Protein AF-A0A833H655-F1 (afdb_monomer)

Solvent-accessible surface area (backbone atoms only — not comparable to full-atom values): 6713 Å² total; per-residue (Å²): 129,70,44,77,44,77,38,51,49,51,37,32,84,65,32,70,62,55,51,49,33,39,74,73,66,78,32,95,69,49,70,30,41,41,70,62,22,53,52,53,32,51,55,54,51,52,52,35,58,76,68,68,51,52,66,48,78,44,61,29,42,72,80,46,42,59,95,86,40,22,58,36,47,46,97,87,69,47,57,55,41,69,70,25,76,45,73,15,79,92,47,47,62,62,52,50,51,54,50,52,52,49,49,53,51,52,52,53,56,55,64,73,50,67,86,78,128

Radius of gyration: 17.34 Å; Cα contacts (8 Å, |Δi|>4): 147; chains: 1; bounding box: 38×23×56 Å

Nearest PDB structures (foldseek):
  3mil-assembly1_B  TM=6.238E-01  e=2.454E-02  Saccharomyces cerevisiae
  7pu4-assembly2_C  TM=6.578E-01  e=8.442E+00  Thermotoga maritima MSB8

Structure (mmCIF, N/CA/C/O backbone):
data_AF-A0A833H655-F1
#
_entry.id   AF-A0A833H655-F1
#
loop_
_atom_site.group_PDB
_atom_site.id
_atom_site.type_symbol
_atom_site.label_atom_id
_atom_site.label_alt_id
_atom_site.label_comp_id
_atom_site.label_asym_id
_atom_site.label_entity_id
_atom_site.label_seq_id
_atom_site.pdbx_PDB_ins_code
_atom_site.Cartn_x
_atom_site.Cartn_y
_atom_site.Cartn_z
_atom_site.occupancy
_atom_site.B_iso_or_equiv
_atom_site.auth_seq_id
_atom_site.auth_comp_id
_atom_site.auth_asym_id
_atom_site.auth_atom_id
_atom_site.pdbx_PDB_model_num
ATOM 1 N N . MET A 1 1 ? -12.856 -2.229 22.950 1.00 71.62 1 MET A N 1
ATOM 2 C CA . MET A 1 1 ? -11.581 -1.626 22.508 1.00 71.62 1 MET A CA 1
ATOM 3 C C . MET A 1 1 ? -11.578 -1.657 20.992 1.00 71.62 1 MET A C 1
ATOM 5 O O . MET A 1 1 ? -11.907 -2.705 20.454 1.00 71.62 1 MET A O 1
ATOM 9 N N . ALA A 1 2 ? -11.335 -0.527 20.326 1.00 83.56 2 ALA A N 1
ATOM 10 C CA . ALA A 1 2 ? -11.202 -0.508 18.871 1.00 83.56 2 ALA A CA 1
ATOM 11 C C . ALA A 1 2 ? -9.735 -0.739 18.493 1.00 83.56 2 ALA A C 1
ATOM 13 O O . ALA A 1 2 ? -8.844 -0.320 19.234 1.00 83.56 2 ALA A O 1
ATOM 14 N N . VAL A 1 3 ? -9.490 -1.426 17.381 1.00 90.50 3 VAL A N 1
ATOM 15 C CA . VAL A 1 3 ? -8.138 -1.701 16.875 1.00 90.50 3 VAL A CA 1
ATOM 16 C C . VAL A 1 3 ? -7.851 -0.851 15.644 1.00 90.50 3 VAL A C 1
ATOM 18 O O . VAL A 1 3 ? -8.750 -0.564 14.858 1.00 90.50 3 VAL A O 1
ATOM 21 N N . VAL A 1 4 ? -6.595 -0.455 15.454 1.00 94.81 4 VAL A N 1
ATOM 22 C CA . VAL A 1 4 ? -6.149 0.093 14.169 1.00 94.81 4 VAL A CA 1
ATOM 23 C C . VAL A 1 4 ? -5.668 -1.070 13.319 1.00 94.81 4 VAL A C 1
ATOM 25 O O . VAL A 1 4 ? -4.788 -1.820 13.743 1.00 94.81 4 VAL A O 1
ATOM 28 N N . VAL A 1 5 ? -6.248 -1.229 12.133 1.00 95.31 5 VAL A N 1
ATOM 29 C CA . VAL A 1 5 ? -5.837 -2.253 11.170 1.00 95.31 5 VAL A CA 1
ATOM 30 C C . VAL A 1 5 ? -5.195 -1.587 9.963 1.00 95.31 5 VAL A C 1
ATOM 32 O O . VAL A 1 5 ? -5.778 -0.705 9.340 1.00 95.31 5 VAL A O 1
ATOM 35 N N . VAL A 1 6 ? -3.983 -2.020 9.625 1.00 95.19 6 VAL A N 1
ATOM 36 C CA . VAL A 1 6 ? -3.318 -1.639 8.376 1.00 95.19 6 VAL A CA 1
ATOM 37 C C . VAL A 1 6 ? -3.583 -2.749 7.371 1.00 95.19 6 VAL A C 1
ATOM 39 O O . VAL A 1 6 ? -3.141 -3.881 7.573 1.00 95.19 6 VAL A O 1
ATOM 42 N N . THR A 1 7 ? -4.350 -2.457 6.322 1.00 95.75 7 THR A N 1
ATOM 43 C CA . THR A 1 7 ? -4.691 -3.472 5.316 1.00 95.75 7 THR A CA 1
ATOM 44 C C . THR A 1 7 ? -3.582 -3.608 4.270 1.00 95.75 7 THR A C 1
ATOM 46 O O . THR A 1 7 ? -2.767 -2.694 4.122 1.00 95.75 7 THR A O 1
ATOM 49 N N . PRO A 1 8 ? -3.493 -4.750 3.561 1.00 95.25 8 PRO A N 1
ATOM 50 C CA . PRO A 1 8 ? -2.410 -4.997 2.613 1.00 95.25 8 PRO A CA 1
ATOM 51 C C . PRO A 1 8 ? -2.315 -3.939 1.509 1.00 95.25 8 PRO A C 1
ATOM 53 O O . PRO A 1 8 ? -3.324 -3.440 1.007 1.00 95.25 8 PRO A O 1
ATOM 56 N N . HIS A 1 9 ? -1.085 -3.638 1.101 1.00 95.19 9 HIS A N 1
ATOM 57 C CA . HIS A 1 9 ? -0.783 -2.863 -0.099 1.00 95.19 9 HIS A CA 1
ATOM 58 C C . HIS A 1 9 ? -0.477 -3.811 -1.277 1.00 95.19 9 HIS A C 1
ATOM 60 O O . HIS A 1 9 ? -0.237 -5.003 -1.053 1.00 95.19 9 HIS A O 1
ATOM 66 N N . PRO A 1 10 ? -0.496 -3.337 -2.537 1.00 96.81 10 PRO A N 1
ATOM 67 C CA . PRO A 1 10 ? -0.234 -4.199 -3.683 1.00 96.81 10 PRO A CA 1
ATOM 68 C C . PRO A 1 10 ? 1.256 -4.552 -3.762 1.00 96.81 10 PRO A C 1
ATOM 70 O O . PRO A 1 10 ? 2.117 -3.789 -3.318 1.00 96.81 10 PRO A O 1
ATOM 73 N N . ILE A 1 11 ? 1.556 -5.710 -4.347 1.00 97.19 11 ILE A N 1
ATOM 74 C CA . ILE A 1 11 ? 2.926 -6.194 -4.557 1.00 97.19 11 ILE A CA 1
ATOM 75 C C . ILE A 1 11 ? 3.267 -6.233 -6.043 1.00 97.19 11 ILE A C 1
ATOM 77 O O . ILE A 1 11 ? 2.387 -6.252 -6.904 1.00 97.19 11 ILE A O 1
ATOM 81 N N . VAL A 1 12 ? 4.555 -6.305 -6.358 1.00 97.88 12 VAL A N 1
ATOM 82 C CA . VAL A 1 12 ? 5.049 -6.497 -7.720 1.00 97.88 12 VAL A CA 1
ATOM 83 C C . VAL A 1 12 ? 5.801 -7.816 -7.811 1.00 97.88 12 VAL A C 1
ATOM 85 O O . VAL A 1 12 ? 6.926 -7.952 -7.334 1.00 97.88 12 VAL A O 1
ATOM 88 N N . SER A 1 13 ? 5.206 -8.782 -8.507 1.00 96.00 13 SER A N 1
ATOM 89 C CA . SER A 1 13 ? 5.914 -10.002 -8.900 1.00 96.00 13 SER A CA 1
ATOM 90 C C . SER A 1 13 ? 6.983 -9.698 -9.953 1.00 96.00 13 SER A C 1
ATOM 92 O O . SER A 1 13 ? 6.747 -8.920 -10.880 1.00 96.00 13 SER A O 1
ATOM 94 N N . GLY A 1 14 ? 8.158 -10.322 -9.821 1.00 95.94 14 GLY A N 1
ATOM 95 C CA . GLY A 1 14 ? 9.272 -10.123 -10.756 1.00 95.94 14 GLY A CA 1
ATOM 96 C C . GLY A 1 14 ? 9.857 -8.708 -10.726 1.00 95.94 14 GLY A C 1
ATOM 97 O O . GLY A 1 14 ? 10.389 -8.251 -11.735 1.00 95.94 14 GLY A O 1
ATOM 98 N N . PHE A 1 15 ? 9.753 -8.010 -9.589 1.00 96.94 15 PHE A N 1
ATOM 99 C CA . PHE A 1 15 ? 10.113 -6.596 -9.458 1.00 96.94 15 PHE A CA 1
ATOM 100 C C . PHE A 1 15 ? 11.498 -6.250 -10.010 1.00 96.94 15 PHE A C 1
ATOM 102 O O . PHE A 1 15 ? 11.620 -5.259 -10.715 1.00 96.94 15 PHE A O 1
ATOM 109 N N . GLN A 1 16 ? 12.525 -7.071 -9.766 1.00 96.19 16 GLN A N 1
ATOM 110 C CA . GLN A 1 16 ? 13.876 -6.778 -10.262 1.00 96.19 16 GLN A CA 1
ATOM 111 C C . GLN A 1 16 ? 13.949 -6.730 -11.794 1.00 96.19 16 GLN A C 1
ATOM 113 O O . GLN A 1 16 ? 14.572 -5.828 -12.342 1.00 96.19 16 GLN A O 1
ATOM 118 N N . ALA A 1 17 ? 13.275 -7.647 -12.494 1.00 96.44 17 ALA A N 1
ATOM 119 C CA . ALA A 1 17 ? 13.245 -7.640 -13.956 1.00 96.44 17 ALA A CA 1
ATOM 120 C C . ALA A 1 17 ? 12.521 -6.395 -14.491 1.00 96.44 17 ALA A C 1
ATOM 122 O O . ALA A 1 17 ? 13.039 -5.711 -15.368 1.00 96.44 17 ALA A O 1
ATOM 123 N N . LYS A 1 18 ? 11.371 -6.052 -13.897 1.00 96.38 18 LYS A N 1
ATOM 124 C CA . LYS A 1 18 ? 10.606 -4.853 -14.268 1.00 96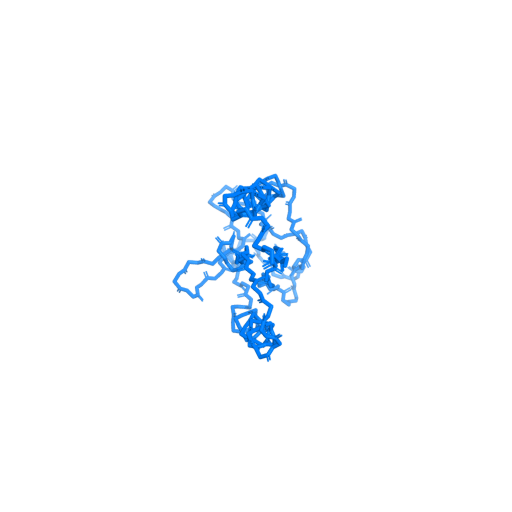.38 18 LYS A CA 1
ATOM 125 C C . LYS A 1 18 ? 11.363 -3.559 -13.964 1.00 96.38 18 LYS A C 1
ATOM 127 O O . LYS A 1 18 ? 11.376 -2.638 -14.765 1.00 96.38 18 LYS A O 1
ATOM 132 N N . LYS A 1 19 ? 12.059 -3.503 -12.827 1.00 95.56 19 LYS A N 1
ATOM 133 C CA . LYS A 1 19 ? 12.915 -2.374 -12.454 1.00 95.56 19 LYS A CA 1
ATOM 134 C C . LYS A 1 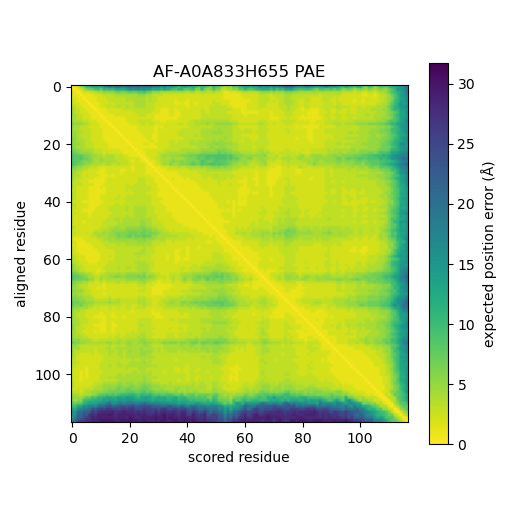19 ? 14.026 -2.153 -13.480 1.00 95.56 19 LYS A C 1
ATOM 136 O O . LYS A 1 19 ? 14.308 -1.009 -13.817 1.00 95.56 19 LYS A O 1
ATOM 141 N N . MET A 1 20 ? 14.638 -3.227 -13.984 1.00 95.94 20 MET A N 1
ATOM 142 C CA . MET A 1 20 ? 15.636 -3.119 -15.050 1.00 95.94 20 MET A CA 1
ATOM 143 C C . MET A 1 20 ? 15.024 -2.640 -16.368 1.00 95.94 20 MET A C 1
ATOM 145 O O . MET A 1 20 ? 15.638 -1.802 -17.017 1.00 95.94 20 MET A O 1
ATOM 149 N N . ALA A 1 21 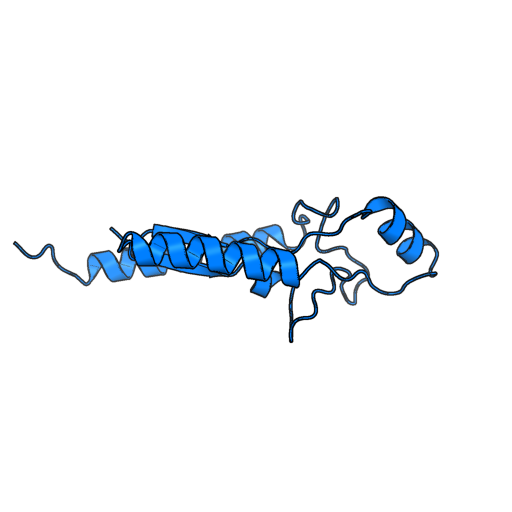? 13.823 -3.103 -16.728 1.00 95.19 21 ALA A N 1
ATOM 150 C CA . ALA A 1 21 ? 13.104 -2.603 -17.903 1.00 95.19 21 ALA A CA 1
ATOM 151 C C . ALA A 1 21 ? 12.865 -1.085 -17.809 1.00 95.19 21 ALA A C 1
ATOM 153 O O . ALA A 1 21 ? 13.143 -0.362 -18.760 1.00 95.19 21 ALA A O 1
ATOM 154 N N . VAL A 1 22 ? 12.479 -0.580 -16.631 1.00 94.75 22 VAL A N 1
ATOM 155 C CA . VAL A 1 22 ? 12.370 0.871 -16.398 1.00 94.75 22 VAL A CA 1
ATOM 156 C C . VAL A 1 22 ? 13.718 1.577 -16.499 1.00 94.75 22 VAL A C 1
ATOM 158 O O . VAL A 1 22 ? 13.838 2.605 -17.158 1.00 94.75 22 VAL A O 1
ATOM 161 N N . PHE A 1 23 ? 14.761 1.016 -15.888 1.00 92.50 23 PHE A N 1
ATOM 162 C CA . PHE A 1 23 ? 16.099 1.605 -15.924 1.00 92.50 23 PHE A CA 1
ATOM 163 C C . PHE A 1 23 ? 16.677 1.710 -17.346 1.00 92.50 23 PHE A C 1
ATOM 165 O O . PHE A 1 23 ? 17.385 2.668 -17.648 1.00 92.50 23 PHE A O 1
ATOM 172 N N . PHE A 1 24 ? 16.381 0.741 -18.217 1.00 94.75 24 PHE A N 1
ATOM 173 C CA . PHE A 1 24 ? 16.813 0.749 -19.617 1.00 94.75 24 PHE A CA 1
ATOM 174 C C . PHE A 1 24 ? 15.860 1.500 -20.560 1.00 94.75 24 PHE A C 1
ATOM 176 O O . PHE A 1 24 ? 16.199 1.675 -21.729 1.00 94.75 24 PHE A O 1
ATOM 183 N N . GLY A 1 25 ? 14.724 1.995 -20.059 1.00 92.25 25 GLY A N 1
ATOM 184 C CA . GLY A 1 25 ? 13.736 2.734 -20.848 1.00 92.25 25 GLY A CA 1
ATOM 185 C C . GLY A 1 25 ? 12.819 1.854 -21.704 1.00 92.25 25 GLY A C 1
ATOM 186 O O . GLY A 1 25 ? 12.206 2.356 -22.642 1.00 92.25 25 GLY A O 1
ATOM 187 N N . ASP A 1 26 ? 12.724 0.557 -21.400 1.00 93.50 26 ASP A N 1
ATOM 188 C CA . ASP A 1 26 ? 11.794 -0.373 -22.053 1.00 93.50 26 ASP A CA 1
ATOM 189 C C . ASP A 1 26 ? 10.356 -0.221 -21.514 1.00 93.50 26 ASP A C 1
ATOM 191 O O . ASP A 1 26 ? 9.385 -0.522 -22.210 1.00 93.50 26 ASP A O 1
ATOM 195 N N . GLU A 1 27 ? 10.210 0.248 -20.269 1.00 92.50 27 GLU A N 1
ATOM 196 C CA . GLU A 1 27 ? 8.932 0.537 -19.609 1.00 92.50 27 GLU A CA 1
ATOM 197 C C . GLU A 1 27 ? 9.012 1.875 -18.858 1.00 92.50 27 GLU A C 1
ATOM 199 O O . GLU A 1 27 ? 9.985 2.139 -18.166 1.00 92.50 27 GLU A O 1
ATOM 204 N N . ASP A 1 28 ? 7.965 2.700 -18.896 1.00 92.00 28 ASP A N 1
ATOM 205 C CA . ASP A 1 28 ? 7.930 3.942 -18.096 1.00 92.00 28 ASP A CA 1
ATOM 206 C C . ASP A 1 28 ? 7.328 3.730 -16.697 1.00 92.00 28 ASP A C 1
ATOM 208 O O . ASP A 1 28 ? 7.373 4.607 -15.834 1.00 92.00 28 ASP A O 1
ATOM 212 N N . GLN A 1 29 ? 6.686 2.581 -16.468 1.00 94.69 29 GLN A N 1
ATOM 213 C CA . GLN A 1 29 ? 5.880 2.353 -15.277 1.00 94.69 29 GLN A CA 1
ATOM 214 C C . GLN A 1 29 ? 5.780 0.873 -14.925 1.00 94.69 29 GLN A C 1
ATOM 216 O O . GLN A 1 29 ? 5.686 0.015 -15.795 1.00 94.69 29 GLN A O 1
ATOM 221 N N . ILE A 1 30 ? 5.674 0.592 -13.627 1.00 96.19 30 ILE A N 1
ATOM 222 C CA . ILE A 1 30 ? 5.381 -0.735 -13.097 1.00 96.19 30 ILE A CA 1
ATOM 223 C C . ILE A 1 30 ? 4.036 -0.679 -12.382 1.00 96.19 30 ILE A C 1
ATOM 225 O O . ILE A 1 30 ? 3.842 0.119 -11.467 1.00 96.19 30 ILE A O 1
ATOM 229 N N . PHE A 1 31 ? 3.121 -1.569 -12.758 1.00 96.19 31 PHE A N 1
ATOM 230 C CA . PHE A 1 31 ? 1.836 -1.713 -12.077 1.00 96.19 31 PHE A CA 1
ATOM 231 C C . PHE A 1 31 ? 1.879 -2.871 -11.077 1.00 96.19 31 PHE A C 1
ATOM 233 O O . PHE A 1 31 ? 2.228 -4.004 -11.431 1.00 96.19 31 PHE A O 1
ATOM 240 N N . ALA A 1 32 ? 1.539 -2.567 -9.827 1.00 97.06 32 ALA A N 1
ATOM 241 C CA . ALA A 1 32 ? 1.404 -3.538 -8.751 1.00 97.06 32 ALA A CA 1
ATOM 242 C C . ALA A 1 32 ? 0.040 -4.249 -8.785 1.00 97.06 32 ALA A C 1
ATOM 244 O O . ALA A 1 32 ? -0.926 -3.768 -9.379 1.00 97.06 32 ALA A O 1
ATOM 245 N N . ASP A 1 33 ? -0.022 -5.420 -8.156 1.00 97.44 33 ASP A N 1
ATOM 246 C CA . ASP A 1 33 ? -1.172 -6.326 -8.163 1.00 97.44 33 ASP A CA 1
ATOM 247 C C . ASP A 1 33 ? -2.313 -5.807 -7.270 1.00 97.44 33 ASP A C 1
ATOM 249 O O . ASP A 1 33 ? -2.425 -6.154 -6.089 1.00 97.44 33 ASP A O 1
ATOM 253 N N . TYR A 1 34 ? -3.152 -4.946 -7.853 1.00 96.88 34 TYR A N 1
ATOM 254 C CA . TYR A 1 34 ? -4.375 -4.452 -7.223 1.00 96.88 34 TYR A CA 1
ATOM 255 C C . TYR A 1 34 ? -5.347 -5.583 -6.842 1.00 96.88 34 TYR A C 1
ATOM 257 O O . TYR A 1 34 ? -5.743 -5.626 -5.672 1.00 96.88 34 TYR A O 1
ATOM 265 N N . PRO A 1 35 ? -5.724 -6.514 -7.753 1.00 96.62 35 PRO A N 1
ATOM 266 C CA . PRO A 1 35 ? -6.722 -7.538 -7.442 1.00 96.62 35 PRO A CA 1
ATOM 267 C C . PRO A 1 35 ? -6.377 -8.380 -6.215 1.00 96.62 35 PRO A C 1
ATOM 269 O O . PRO A 1 35 ? -7.246 -8.623 -5.375 1.00 96.62 35 PRO A O 1
ATOM 272 N N . SER A 1 36 ? -5.115 -8.799 -6.072 1.00 96.31 36 SER A N 1
ATOM 273 C CA . SER A 1 36 ? -4.701 -9.594 -4.914 1.0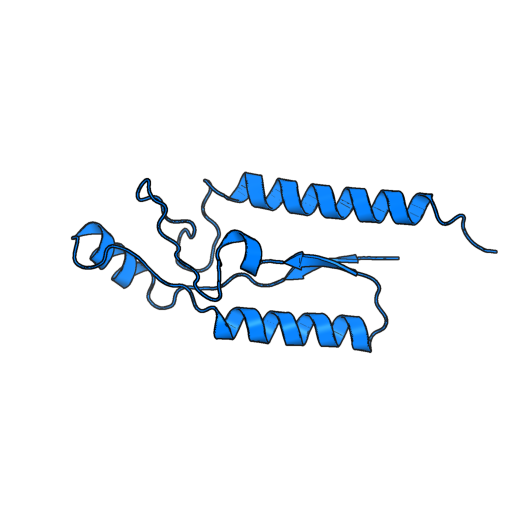0 96.31 36 SER A CA 1
ATOM 274 C C . SER A 1 36 ? -4.802 -8.799 -3.613 1.00 96.31 36 SER A C 1
ATOM 276 O O . SER A 1 36 ? -5.382 -9.290 -2.643 1.00 96.31 36 SER A O 1
ATOM 278 N N . ALA A 1 37 ? -4.295 -7.563 -3.577 1.00 96.62 37 ALA A N 1
ATOM 279 C CA . ALA A 1 37 ? -4.362 -6.735 -2.373 1.00 96.62 37 ALA A CA 1
ATOM 280 C C . ALA A 1 37 ? -5.805 -6.375 -1.985 1.00 96.62 37 ALA A C 1
ATOM 282 O O . ALA A 1 37 ? -6.154 -6.456 -0.806 1.00 96.62 37 ALA A O 1
ATOM 283 N N . ALA A 1 38 ? -6.665 -6.065 -2.961 1.00 97.00 38 ALA A N 1
ATOM 284 C CA . ALA A 1 38 ? -8.090 -5.834 -2.733 1.00 97.00 38 ALA A CA 1
ATOM 285 C C . ALA A 1 38 ? -8.777 -7.070 -2.135 1.00 97.00 38 ALA A C 1
ATOM 287 O O . ALA A 1 38 ? -9.438 -6.965 -1.102 1.00 97.00 38 ALA A O 1
ATOM 288 N N . LYS A 1 39 ? -8.530 -8.256 -2.703 1.00 97.62 39 LYS A N 1
ATOM 289 C CA . LYS A 1 39 ? -9.078 -9.519 -2.197 1.00 97.62 39 LYS A CA 1
ATOM 290 C C . LYS A 1 39 ? -8.645 -9.812 -0.758 1.00 97.62 39 LYS A C 1
ATOM 292 O O . LYS A 1 39 ? -9.466 -10.198 0.070 1.00 97.62 39 LYS A O 1
ATOM 297 N N . PHE A 1 40 ? -7.362 -9.649 -0.432 1.00 97.06 40 PHE A N 1
ATOM 298 C CA . PHE A 1 40 ? -6.884 -9.905 0.931 1.00 97.06 40 PHE A CA 1
ATOM 299 C C . PHE A 1 40 ? -7.390 -8.869 1.935 1.00 97.06 40 PHE A C 1
ATOM 301 O O . PHE A 1 40 ? -7.705 -9.232 3.069 1.00 97.06 40 PHE A O 1
ATOM 308 N N . ARG A 1 41 ? -7.530 -7.603 1.521 1.00 97.00 41 ARG A N 1
ATOM 309 C CA . ARG A 1 41 ? -8.210 -6.579 2.320 1.00 97.00 41 ARG A CA 1
ATOM 310 C C . ARG A 1 41 ? -9.642 -7.003 2.643 1.00 97.00 41 ARG A C 1
ATOM 312 O O . ARG A 1 41 ? -10.020 -6.954 3.808 1.00 97.00 41 ARG A O 1
ATOM 319 N N . GLU A 1 42 ? -10.421 -7.408 1.641 1.00 97.69 42 GLU A N 1
ATOM 320 C CA . GLU A 1 42 ? -11.813 -7.839 1.833 1.00 97.69 42 GLU A CA 1
ATOM 321 C C . GLU A 1 42 ? -11.918 -8.996 2.828 1.00 97.69 42 GLU A C 1
ATOM 323 O O . GLU A 1 42 ? -12.740 -8.945 3.738 1.00 97.69 42 GLU A O 1
ATOM 328 N N . LEU A 1 43 ? -11.044 -10.003 2.714 1.00 97.69 43 LEU A N 1
ATOM 329 C CA . LEU A 1 43 ? -11.011 -11.134 3.646 1.00 97.69 43 LEU A CA 1
ATOM 330 C C . LEU A 1 43 ? -10.694 -10.702 5.086 1.00 97.69 43 LEU A C 1
ATOM 332 O O . LEU A 1 43 ? -11.329 -11.184 6.023 1.00 97.69 43 LEU A O 1
ATOM 336 N N . LEU A 1 44 ? -9.729 -9.796 5.271 1.00 96.19 44 LEU A N 1
ATOM 337 C CA . LEU A 1 44 ? -9.355 -9.284 6.592 1.00 96.19 44 LEU A CA 1
ATOM 338 C C . LEU A 1 44 ? -10.484 -8.456 7.219 1.00 96.19 44 LEU A C 1
ATOM 340 O O . LEU A 1 44 ? -10.820 -8.658 8.385 1.00 96.19 44 LEU A O 1
ATOM 344 N N . VAL A 1 45 ? -11.089 -7.558 6.441 1.00 96.19 45 VAL A N 1
ATOM 345 C CA . VAL A 1 45 ? -12.224 -6.735 6.878 1.00 96.19 45 VAL A CA 1
ATOM 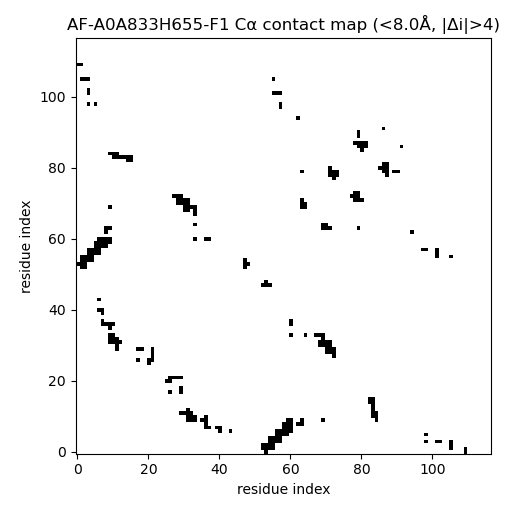346 C C . VAL A 1 45 ? -13.416 -7.614 7.254 1.00 96.19 45 VAL A C 1
ATOM 348 O O . VAL A 1 45 ? -13.940 -7.483 8.358 1.00 96.19 45 VAL A O 1
ATOM 351 N N . ALA A 1 46 ? -13.784 -8.573 6.402 1.00 96.94 46 ALA A N 1
ATOM 352 C CA . ALA A 1 46 ? -14.881 -9.495 6.677 1.00 96.94 46 ALA A CA 1
ATOM 353 C C . ALA A 1 46 ? -14.646 -10.315 7.958 1.00 96.94 46 ALA A C 1
ATOM 355 O O . ALA A 1 46 ? -15.584 -10.563 8.715 1.00 96.94 46 ALA A O 1
ATOM 356 N N . ALA A 1 47 ? -13.400 -10.713 8.236 1.00 96.25 47 ALA A N 1
ATOM 357 C CA . ALA A 1 47 ? -13.059 -11.424 9.466 1.00 96.25 47 ALA A CA 1
ATOM 358 C C . ALA A 1 47 ? -13.227 -10.542 10.717 1.00 96.25 47 ALA A C 1
ATOM 360 O O . ALA A 1 47 ? -13.755 -11.008 11.728 1.00 96.25 47 ALA A O 1
ATOM 361 N N . LEU A 1 48 ? -12.817 -9.270 10.652 1.00 94.94 48 LEU A N 1
ATOM 362 C CA . LEU A 1 48 ? -12.989 -8.309 11.749 1.00 94.94 48 LEU A CA 1
ATOM 363 C C . LEU A 1 48 ? -14.469 -8.003 12.009 1.00 94.94 48 LEU A C 1
ATOM 365 O O . LEU A 1 48 ? -14.905 -7.999 13.162 1.00 94.94 48 LEU A O 1
ATOM 369 N N . GLU A 1 49 ? -15.244 -7.804 10.943 1.00 94.94 49 GLU A N 1
ATOM 370 C CA . GLU A 1 49 ? -16.687 -7.567 11.015 1.00 94.94 49 GLU A CA 1
ATOM 371 C C . GLU A 1 49 ? -17.431 -8.786 11.563 1.00 94.94 49 GLU A C 1
ATOM 373 O O . GLU A 1 49 ? -18.23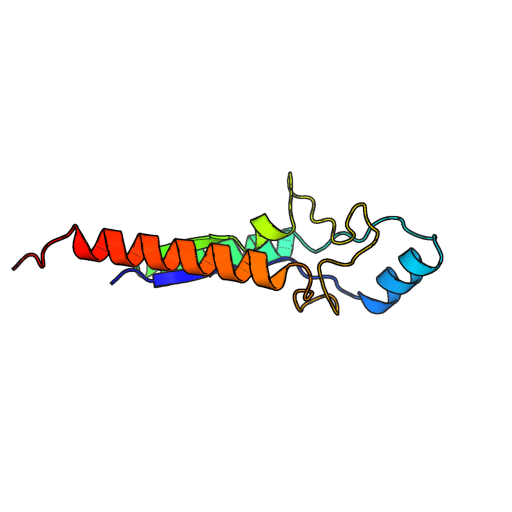9 -8.651 12.480 1.00 94.94 49 GLU A O 1
ATOM 378 N N . GLY A 1 50 ? -17.105 -9.988 11.076 1.00 96.81 50 GLY A N 1
ATOM 379 C CA . GLY A 1 50 ? -17.680 -11.242 11.564 1.00 96.81 50 GLY A CA 1
ATOM 380 C C . GLY A 1 50 ? -17.361 -11.527 13.035 1.00 96.81 50 GLY A C 1
ATOM 381 O O . GLY A 1 50 ? -18.172 -12.128 13.736 1.00 96.81 50 GLY A O 1
ATOM 382 N N . ALA A 1 51 ? -16.212 -11.056 13.526 1.00 95.12 51 ALA A N 1
ATOM 383 C CA . ALA A 1 51 ? -15.834 -11.127 14.935 1.00 95.12 51 ALA A CA 1
ATOM 384 C C . ALA A 1 51 ? -16.432 -9.993 15.795 1.00 95.12 51 ALA A C 1
ATOM 386 O O . ALA A 1 51 ? -16.249 -9.992 17.013 1.00 95.12 51 ALA A O 1
ATOM 387 N N . GLY A 1 52 ? -17.122 -9.018 15.190 1.00 94.38 52 GLY A N 1
ATOM 388 C CA . GLY A 1 52 ? -17.678 -7.859 15.889 1.00 94.38 52 GLY A CA 1
ATOM 389 C C . GLY A 1 52 ? -16.615 -6.930 16.484 1.00 94.38 52 GLY A C 1
ATOM 390 O O . GLY A 1 52 ? -16.885 -6.247 17.472 1.00 94.38 52 GLY A O 1
ATOM 391 N N . VAL A 1 53 ? -15.402 -6.915 15.923 1.00 91.50 53 VAL A N 1
ATOM 392 C CA . VAL A 1 53 ? -14.290 -6.085 16.401 1.00 91.50 53 VAL A CA 1
ATOM 393 C C . VAL A 1 53 ? -14.403 -4.695 15.772 1.00 91.50 53 VAL A C 1
ATOM 395 O O . VAL A 1 53 ? -14.253 -4.574 14.559 1.00 91.50 53 VAL A O 1
ATOM 398 N N . PRO A 1 54 ? -14.626 -3.619 16.549 1.00 91.81 54 PRO A N 1
ATOM 399 C CA . PRO A 1 54 ? -14.592 -2.267 16.005 1.00 91.81 54 PRO A CA 1
ATOM 400 C C . PRO A 1 54 ? -13.172 -1.935 15.538 1.00 91.81 54 PRO A C 1
ATOM 402 O O . PRO A 1 54 ? -12.216 -2.134 16.294 1.00 91.81 54 PRO A O 1
ATOM 405 N N . TYR A 1 55 ? -13.025 -1.400 14.328 1.00 93.44 55 TYR A N 1
ATOM 406 C CA . TYR A 1 55 ? -11.716 -1.060 13.777 1.00 93.44 55 TYR A CA 1
ATOM 407 C C . TYR A 1 55 ? -11.705 0.304 13.083 1.00 93.44 55 TYR A C 1
ATOM 409 O O . TYR A 1 55 ? -12.719 0.764 12.564 1.00 93.44 55 TYR A O 1
ATOM 417 N N . GLU A 1 56 ? -10.532 0.936 13.079 1.00 95.19 56 GLU A N 1
ATOM 418 C CA . GLU A 1 56 ? -10.189 2.031 12.172 1.00 95.19 56 GLU A CA 1
ATOM 419 C C . GLU A 1 56 ? -9.226 1.478 11.120 1.00 95.19 56 GLU A C 1
ATOM 421 O O . GLU A 1 56 ? -8.168 0.937 11.456 1.00 95.19 56 GLU A O 1
ATOM 426 N N . GLU A 1 57 ? -9.600 1.589 9.848 1.00 95.44 57 GLU A N 1
ATOM 427 C CA . GLU A 1 57 ? -8.785 1.088 8.747 1.00 95.44 57 GLU A CA 1
ATOM 428 C C . GLU A 1 57 ? -7.792 2.145 8.259 1.00 95.44 57 GLU A C 1
ATOM 430 O O . GLU A 1 57 ? -8.167 3.241 7.843 1.00 95.44 57 GLU A O 1
ATOM 435 N N . VAL A 1 58 ? -6.520 1.765 8.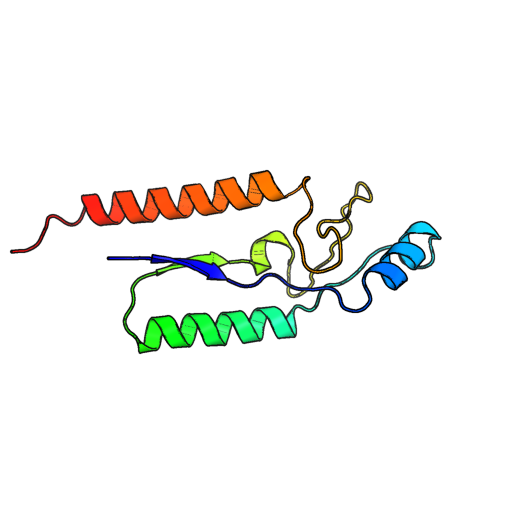200 1.00 96.25 58 VAL A N 1
ATOM 436 C CA . VAL A 1 58 ? -5.516 2.424 7.369 1.00 96.25 58 VAL A CA 1
ATOM 437 C C . VAL A 1 58 ? -5.388 1.605 6.092 1.00 96.25 58 VAL A C 1
ATOM 439 O O . VAL A 1 58 ? -4.727 0.563 6.066 1.00 96.25 58 VAL A O 1
ATOM 442 N N . ARG A 1 59 ? -6.075 2.052 5.038 1.00 95.31 59 ARG A N 1
ATOM 443 C CA . ARG A 1 59 ? -6.190 1.289 3.796 1.00 95.31 59 ARG A CA 1
ATOM 444 C C . ARG A 1 59 ? -4.871 1.281 3.022 1.00 95.31 59 ARG A C 1
ATOM 446 O O . ARG A 1 59 ? -4.488 2.297 2.453 1.00 95.31 59 ARG A O 1
ATOM 453 N N . GLY A 1 60 ? -4.202 0.126 2.959 1.00 94.31 60 GLY A N 1
ATOM 454 C CA . GLY A 1 60 ? -2.896 -0.020 2.301 1.00 94.31 60 GLY A CA 1
ATOM 455 C C . GLY A 1 60 ? -2.902 0.350 0.815 1.00 94.31 60 GLY A C 1
ATOM 456 O O . GLY A 1 60 ? -1.939 0.916 0.304 1.00 94.31 60 GLY A O 1
ATOM 457 N N . LEU A 1 61 ? -4.012 0.080 0.125 1.00 95.12 61 LEU A N 1
ATOM 458 C CA . LEU A 1 61 ? -4.202 0.435 -1.284 1.00 95.12 61 LEU A CA 1
ATOM 459 C C . LEU A 1 61 ? -4.132 1.950 -1.534 1.00 95.12 61 LEU A C 1
ATOM 461 O O . LEU A 1 61 ? -3.623 2.355 -2.572 1.00 95.12 61 LEU A O 1
ATOM 465 N N . ASP A 1 62 ? -4.563 2.784 -0.584 1.00 93.50 62 ASP A N 1
ATOM 466 C CA . ASP A 1 62 ? -4.616 4.244 -0.762 1.00 93.50 62 ASP A CA 1
ATOM 467 C C . ASP A 1 62 ? -3.225 4.891 -0.863 1.00 93.50 62 ASP A C 1
ATOM 469 O O . ASP A 1 62 ? -3.118 6.061 -1.220 1.00 93.50 62 ASP A O 1
ATOM 473 N N . PHE A 1 63 ? -2.159 4.171 -0.505 1.00 91.31 63 PHE A N 1
ATOM 474 C CA . PHE A 1 63 ? -0.789 4.678 -0.618 1.00 91.31 63 PHE A CA 1
ATOM 475 C C . PHE A 1 63 ? -0.181 4.469 -2.008 1.00 91.31 63 PHE A C 1
ATOM 477 O O . PHE A 1 63 ? 0.838 5.080 -2.317 1.00 91.31 63 PHE A O 1
ATOM 484 N N . PHE A 1 64 ? -0.766 3.585 -2.820 1.00 92.81 64 PHE A N 1
ATOM 485 C CA . PHE A 1 64 ? -0.165 3.136 -4.080 1.00 92.81 64 PHE A CA 1
ATOM 486 C C . PHE A 1 64 ? -1.128 3.183 -5.260 1.00 92.81 64 PHE A C 1
ATOM 488 O O . PHE A 1 64 ? -0.673 3.106 -6.397 1.00 92.81 64 PHE A O 1
ATOM 495 N N . CYS A 1 65 ? -2.438 3.230 -5.011 1.00 94.81 65 CYS A N 1
ATOM 496 C CA . CYS A 1 65 ? -3.4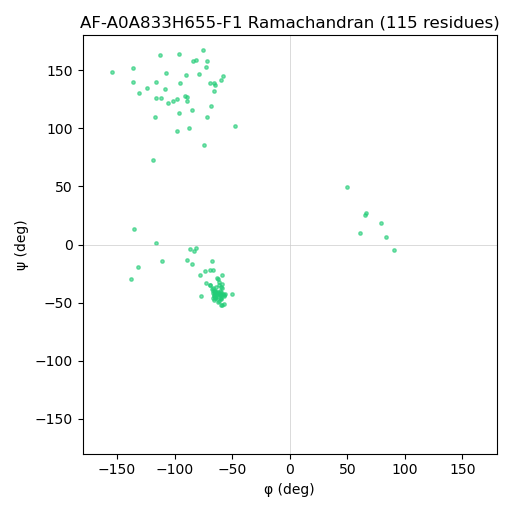41 2.980 -6.030 1.00 94.81 65 CYS A CA 1
ATOM 497 C C . CYS A 1 65 ? -4.423 4.136 -6.184 1.00 94.81 65 CYS A C 1
ATOM 499 O O . CYS A 1 65 ? -5.005 4.615 -5.213 1.00 94.81 65 CYS A O 1
ATOM 501 N N . GLU A 1 66 ? -4.690 4.488 -7.437 1.00 91.38 66 GLU A N 1
ATOM 502 C CA . GLU A 1 66 ? -5.728 5.426 -7.846 1.00 91.38 66 GLU A CA 1
ATOM 503 C C . GLU A 1 66 ? -6.553 4.787 -8.967 1.00 91.38 66 GLU A C 1
ATOM 505 O O . GLU A 1 66 ? -5.997 4.279 -9.942 1.00 91.38 66 GLU A O 1
ATOM 510 N N . ASN A 1 67 ? -7.886 4.808 -8.848 1.00 90.56 67 ASN A N 1
ATOM 511 C CA . ASN A 1 67 ? -8.807 4.241 -9.847 1.00 90.56 67 ASN A CA 1
ATOM 512 C C . ASN A 1 67 ? -8.443 2.798 -10.265 1.00 90.56 67 ASN A C 1
ATOM 514 O O . ASN A 1 67 ? -8.307 2.506 -11.453 1.00 90.56 67 ASN A O 1
ATOM 518 N N . ASP A 1 68 ? -8.223 1.918 -9.283 1.00 90.38 68 ASP A N 1
ATOM 519 C CA . ASP A 1 68 ? -7.839 0.504 -9.460 1.00 90.38 68 ASP A CA 1
ATOM 520 C C . ASP A 1 68 ? -6.497 0.266 -10.186 1.00 90.38 68 ASP A C 1
ATOM 522 O O . ASP A 1 68 ? -6.146 -0.866 -10.524 1.00 90.38 68 ASP A O 1
ATOM 526 N N . ARG A 1 69 ? -5.703 1.319 -10.405 1.00 93.00 69 ARG A N 1
ATOM 527 C CA . ARG A 1 69 ? -4.347 1.234 -10.956 1.00 93.00 69 ARG A CA 1
ATOM 528 C C . ARG A 1 69 ? -3.345 1.540 -9.863 1.00 93.00 69 ARG A C 1
ATOM 530 O O . ARG A 1 69 ? -3.491 2.539 -9.175 1.00 93.00 69 ARG A O 1
ATOM 537 N N . CYS A 1 70 ? -2.301 0.724 -9.753 1.00 96.56 70 CYS A N 1
ATOM 538 C CA . CYS A 1 70 ? -1.265 0.901 -8.736 1.00 96.56 70 CYS A CA 1
ATOM 539 C C . CYS A 1 70 ? 0.110 1.142 -9.374 1.00 96.56 70 CYS A C 1
ATOM 541 O O . CYS A 1 70 ? 0.920 0.210 -9.413 1.00 96.56 70 CYS A O 1
ATOM 543 N N . PRO A 1 71 ? 0.362 2.327 -9.960 1.00 96.12 71 PRO A N 1
ATOM 544 C CA . PRO A 1 71 ? 1.697 2.681 -10.428 1.00 96.12 71 PRO A CA 1
ATOM 545 C C . PRO A 1 71 ? 2.654 2.776 -9.234 1.00 96.12 71 PRO A C 1
ATOM 547 O O . PRO A 1 71 ? 2.303 3.326 -8.194 1.00 96.12 71 PRO A O 1
ATOM 550 N N . ILE A 1 72 ? 3.866 2.243 -9.372 1.00 95.88 72 ILE A N 1
ATOM 551 C CA . ILE A 1 72 ? 4.872 2.296 -8.300 1.00 95.88 72 ILE A CA 1
ATOM 552 C C . ILE A 1 72 ? 6.122 3.097 -8.663 1.00 95.88 72 ILE A C 1
ATOM 554 O O . ILE A 1 72 ? 7.032 3.172 -7.845 1.00 95.88 72 ILE A O 1
ATOM 558 N N . VAL A 1 73 ? 6.183 3.677 -9.859 1.00 95.50 73 VAL A N 1
ATOM 559 C CA . VAL A 1 73 ? 7.205 4.648 -10.268 1.00 95.50 73 VAL A CA 1
ATOM 560 C C . VAL A 1 73 ? 6.584 6.040 -10.191 1.00 95.50 73 VAL A C 1
ATOM 562 O O . VAL A 1 73 ? 5.531 6.275 -10.786 1.00 95.50 73 VAL A O 1
ATOM 565 N N . THR A 1 74 ? 7.197 6.946 -9.433 1.00 91.50 74 THR A N 1
ATOM 566 C CA . THR A 1 74 ? 6.745 8.339 -9.311 1.00 91.50 74 THR A CA 1
ATOM 567 C C . THR A 1 74 ? 7.108 9.149 -10.554 1.00 91.50 74 THR A C 1
ATOM 569 O O . THR A 1 74 ? 7.947 8.739 -11.352 1.00 91.50 74 THR A O 1
ATOM 572 N N . GLU A 1 75 ? 6.545 10.351 -10.692 1.00 88.88 75 GLU A N 1
ATOM 573 C CA . GLU A 1 75 ? 6.939 11.292 -11.755 1.00 88.88 75 GLU A CA 1
ATOM 574 C C . GLU A 1 75 ? 8.432 11.666 -11.705 1.00 88.88 75 GLU A C 1
ATOM 576 O O . GLU A 1 75 ? 9.027 11.983 -12.730 1.00 88.88 75 GLU A O 1
ATOM 581 N N . ALA A 1 76 ? 9.052 11.595 -10.522 1.00 89.50 76 ALA A N 1
ATOM 582 C CA . ALA A 1 76 ? 10.483 11.828 -10.332 1.00 89.50 76 ALA A CA 1
ATOM 583 C C . ALA A 1 76 ? 11.359 10.605 -10.681 1.00 89.50 76 ALA A C 1
ATOM 585 O O . ALA A 1 76 ? 12.582 10.694 -10.607 1.00 89.50 76 ALA A O 1
ATOM 586 N N . GLY A 1 77 ? 10.753 9.468 -11.049 1.00 90.12 77 GLY A N 1
ATOM 587 C CA . GLY A 1 77 ? 11.450 8.213 -11.346 1.00 90.12 77 GLY A CA 1
ATOM 588 C C . GLY A 1 77 ? 11.789 7.366 -10.115 1.00 90.12 77 GLY A C 1
ATOM 589 O O . GLY A 1 77 ? 12.465 6.344 -10.239 1.00 90.12 77 GLY A O 1
ATOM 590 N N . ASP A 1 78 ? 11.320 7.751 -8.925 1.00 92.81 78 ASP A N 1
ATOM 591 C CA . ASP A 1 78 ? 11.536 6.971 -7.707 1.00 92.81 78 ASP A CA 1
ATOM 592 C C . ASP A 1 78 ? 10.571 5.788 -7.632 1.00 92.81 78 ASP A C 1
ATOM 594 O O . ASP A 1 78 ? 9.403 5.885 -8.004 1.00 92.81 78 ASP A O 1
ATOM 598 N N . PHE A 1 79 ? 11.026 4.679 -7.051 1.00 94.75 79 PHE A N 1
ATOM 599 C CA . PHE A 1 79 ? 10.170 3.523 -6.801 1.00 94.75 79 PHE A CA 1
ATOM 600 C C . PHE A 1 79 ? 9.528 3.618 -5.414 1.00 94.75 79 PHE A C 1
ATOM 602 O O . PHE A 1 79 ? 10.226 3.750 -4.408 1.00 94.75 79 PHE A O 1
ATOM 609 N N . LEU A 1 80 ? 8.205 3.482 -5.344 1.00 95.38 80 LEU A N 1
ATOM 610 C CA . LEU A 1 80 ? 7.429 3.421 -4.100 1.00 95.38 80 LEU A CA 1
ATOM 611 C C . LEU A 1 80 ? 7.678 2.119 -3.314 1.00 95.38 80 LEU A C 1
ATOM 613 O O . LEU A 1 80 ? 7.465 2.073 -2.103 1.00 95.38 80 LEU A O 1
ATOM 617 N N . LEU A 1 81 ? 8.149 1.066 -3.991 1.00 96.50 81 LEU A N 1
ATOM 618 C CA . LEU A 1 81 ? 8.538 -0.211 -3.390 1.00 96.50 81 LEU A CA 1
ATOM 619 C C . LEU A 1 81 ? 10.037 -0.470 -3.586 1.00 96.50 81 LEU A C 1
ATOM 621 O O . LEU A 1 81 ? 10.580 -0.233 -4.665 1.00 96.50 81 LEU A O 1
ATOM 625 N N . PHE A 1 82 ? 10.689 -1.009 -2.558 1.00 95.31 82 PHE A N 1
ATOM 626 C CA . PHE A 1 82 ? 12.123 -1.295 -2.550 1.00 95.31 82 PHE A CA 1
ATOM 627 C C . PHE A 1 82 ? 12.474 -2.564 -3.337 1.00 95.31 82 PHE A C 1
ATOM 629 O O . PHE A 1 82 ? 13.439 -2.578 -4.104 1.00 95.31 82 PHE A O 1
ATOM 636 N N . ASP A 1 83 ? 11.691 -3.628 -3.151 1.00 95.44 83 ASP A N 1
ATOM 637 C CA . ASP A 1 83 ? 11.930 -4.953 -3.739 1.00 95.44 83 ASP A CA 1
ATOM 638 C C . ASP A 1 83 ? 10.668 -5.606 -4.327 1.00 95.44 83 ASP A C 1
ATOM 640 O O . ASP A 1 83 ? 10.660 -6.798 -4.635 1.00 95.44 83 ASP A O 1
ATOM 644 N N . GLY A 1 84 ? 9.605 -4.819 -4.495 1.00 96.31 84 GLY A N 1
ATOM 645 C CA . GLY A 1 84 ? 8.292 -5.289 -4.935 1.00 96.31 84 GLY A CA 1
ATOM 646 C C . GLY A 1 84 ? 7.356 -5.701 -3.803 1.00 96.31 84 GLY A C 1
ATOM 647 O O . GLY A 1 84 ? 6.195 -5.994 -4.078 1.00 96.31 84 GLY A O 1
ATOM 648 N N . SER A 1 85 ? 7.813 -5.690 -2.549 1.00 95.75 85 SER A N 1
ATOM 649 C CA . SER A 1 85 ? 6.985 -6.015 -1.379 1.00 95.75 85 SER A CA 1
ATOM 650 C C . SER A 1 85 ? 7.211 -5.096 -0.182 1.00 95.75 85 SER A C 1
ATOM 652 O O . SER A 1 85 ? 6.279 -4.858 0.573 1.00 95.75 85 SER A O 1
ATOM 654 N N . HIS A 1 86 ? 8.406 -4.540 -0.016 1.00 95.25 86 HIS A N 1
ATOM 655 C CA . HIS A 1 86 ? 8.698 -3.601 1.060 1.00 95.25 86 HIS A CA 1
ATOM 656 C C . HIS A 1 86 ? 8.538 -2.158 0.589 1.00 95.25 86 HIS A C 1
ATOM 658 O O . HIS A 1 86 ? 8.961 -1.809 -0.515 1.00 95.25 86 HIS A O 1
ATOM 664 N N . ILE A 1 87 ? 7.955 -1.311 1.437 1.00 94.25 87 ILE A N 1
ATOM 665 C CA . ILE A 1 87 ? 7.805 0.120 1.159 1.00 94.25 87 ILE A CA 1
ATOM 666 C C . ILE A 1 87 ? 9.170 0.811 1.101 1.00 94.25 87 ILE A C 1
ATOM 668 O O . ILE A 1 87 ? 10.054 0.544 1.918 1.00 94.25 87 ILE A O 1
ATOM 672 N N . SER A 1 88 ? 9.342 1.713 0.141 1.00 94.75 88 SER A N 1
ATOM 673 C CA . SER A 1 88 ? 10.552 2.524 0.032 1.00 94.75 88 SER A CA 1
ATOM 674 C C . SER A 1 88 ? 10.624 3.592 1.127 1.00 94.75 88 SER A C 1
ATOM 676 O O . SER A 1 88 ? 9.621 4.020 1.707 1.00 94.75 88 SER A O 1
ATOM 678 N N . THR A 1 89 ? 11.838 4.064 1.409 1.00 92.25 89 THR A N 1
ATOM 679 C CA . THR A 1 89 ? 12.095 5.086 2.437 1.00 92.25 89 THR A CA 1
ATOM 680 C C . THR A 1 89 ? 11.428 6.429 2.143 1.00 92.25 89 THR A C 1
ATOM 682 O O . THR A 1 89 ? 11.078 7.146 3.074 1.00 92.25 89 THR A O 1
ATOM 685 N N . ASN A 1 90 ? 11.214 6.766 0.871 1.00 88.00 90 ASN A N 1
ATOM 686 C CA . ASN A 1 90 ? 10.560 8.004 0.444 1.00 88.00 90 ASN A CA 1
ATOM 687 C C . ASN A 1 90 ? 9.071 8.082 0.832 1.00 88.00 90 ASN A C 1
ATOM 689 O O . ASN A 1 90 ? 8.542 9.183 0.948 1.00 88.00 90 ASN A O 1
ATOM 693 N N . ILE A 1 91 ? 8.407 6.946 1.075 1.00 89.81 91 ILE A N 1
ATOM 694 C CA . ILE A 1 91 ? 6.996 6.912 1.488 1.00 89.81 91 ILE A CA 1
ATOM 695 C C . ILE A 1 91 ? 6.769 6.447 2.924 1.00 89.81 91 ILE A C 1
ATOM 697 O O . ILE A 1 91 ? 5.680 6.644 3.464 1.00 89.81 91 ILE A O 1
ATOM 701 N N . SER A 1 92 ? 7.773 5.853 3.571 1.00 91.25 92 SER A N 1
ATOM 702 C CA . SER A 1 92 ? 7.612 5.264 4.905 1.00 91.25 92 SER A CA 1
ATOM 703 C C . SER A 1 92 ? 7.140 6.277 5.954 1.00 91.25 92 SER A C 1
ATOM 705 O O . SER A 1 92 ? 6.286 5.951 6.777 1.00 91.25 92 SER A O 1
ATOM 707 N N . ALA A 1 93 ? 7.618 7.524 5.883 1.00 92.38 93 ALA A N 1
ATOM 708 C CA . ALA A 1 93 ? 7.188 8.601 6.773 1.00 92.38 93 ALA A CA 1
ATOM 709 C C . ALA A 1 93 ? 5.702 8.961 6.589 1.00 92.38 93 ALA A C 1
ATOM 711 O O . ALA A 1 93 ? 4.985 9.129 7.573 1.00 92.38 93 ALA A O 1
ATOM 712 N N . ALA A 1 94 ? 5.222 9.026 5.343 1.00 90.50 94 ALA A N 1
ATOM 713 C CA . ALA A 1 94 ? 3.819 9.313 5.042 1.00 90.50 94 ALA A CA 1
ATOM 714 C C . ALA A 1 94 ? 2.892 8.175 5.504 1.00 90.50 94 ALA A C 1
ATOM 716 O O . ALA A 1 94 ? 1.814 8.429 6.048 1.00 90.50 94 ALA A O 1
ATOM 717 N N . VAL A 1 95 ? 3.330 6.920 5.349 1.00 92.31 95 VAL A N 1
ATOM 718 C CA . VAL A 1 95 ? 2.614 5.749 5.881 1.00 92.31 95 VAL A CA 1
ATOM 719 C C . VAL A 1 95 ? 2.534 5.819 7.408 1.00 92.31 95 VAL A C 1
ATOM 721 O O . VAL A 1 95 ? 1.444 5.699 7.969 1.00 92.31 95 VAL A O 1
ATOM 724 N N . ALA A 1 96 ? 3.660 6.069 8.082 1.00 93.56 96 ALA A N 1
ATOM 725 C CA . ALA A 1 96 ? 3.717 6.163 9.540 1.00 93.56 96 ALA A CA 1
ATOM 726 C C . ALA A 1 96 ? 2.821 7.285 10.092 1.00 93.56 96 ALA A C 1
ATOM 728 O O . ALA A 1 96 ? 2.093 7.062 11.059 1.00 93.56 96 ALA A O 1
ATOM 729 N N . ASP A 1 97 ? 2.811 8.459 9.455 1.00 95.31 97 ASP A N 1
ATOM 730 C CA . ASP A 1 97 ? 1.950 9.581 9.844 1.00 95.31 97 ASP A CA 1
ATOM 731 C C . ASP A 1 97 ? 0.456 9.234 9.722 1.00 95.31 97 ASP A C 1
ATOM 733 O O . ASP A 1 97 ? -0.335 9.515 10.627 1.00 95.31 97 ASP A O 1
ATOM 737 N N . ARG A 1 98 ? 0.050 8.545 8.647 1.00 94.38 98 ARG A N 1
ATOM 738 C CA . ARG A 1 98 ? -1.348 8.122 8.470 1.00 94.38 98 ARG A CA 1
ATOM 739 C C . ARG A 1 98 ? -1.774 7.079 9.507 1.00 94.38 98 ARG A C 1
ATOM 741 O O . ARG A 1 98 ? -2.893 7.158 10.015 1.00 94.38 98 ARG A O 1
ATOM 748 N N . VAL A 1 99 ? -0.879 6.160 9.876 1.00 94.56 99 VAL A N 1
ATOM 749 C CA . VAL A 1 99 ? -1.114 5.210 10.977 1.00 94.56 99 VAL A CA 1
ATOM 750 C C . VAL A 1 99 ? -1.225 5.934 12.319 1.00 94.56 99 VAL A C 1
ATOM 752 O O . VAL A 1 99 ? -2.170 5.687 13.066 1.00 94.56 99 VAL A O 1
ATOM 755 N N . ALA A 1 100 ? -0.325 6.875 12.612 1.00 95.94 100 ALA A N 1
ATOM 756 C CA . ALA A 1 100 ? -0.365 7.657 13.847 1.00 95.94 100 ALA A CA 1
ATOM 757 C C . ALA A 1 100 ? -1.678 8.448 13.985 1.00 95.94 100 ALA A C 1
ATOM 759 O O . ALA A 1 100 ? -2.304 8.437 15.044 1.00 95.94 100 ALA A O 1
ATOM 760 N N . LYS A 1 101 ? -2.153 9.068 12.898 1.00 95.06 101 LYS A N 1
ATOM 761 C CA . LYS A 1 101 ? -3.449 9.767 12.866 1.00 95.06 101 LYS A CA 1
ATOM 762 C C . LYS A 1 101 ? -4.630 8.837 13.157 1.00 95.06 101 LYS A C 1
ATOM 764 O O . LYS A 1 101 ? -5.536 9.231 13.891 1.00 95.06 101 LYS A O 1
ATOM 769 N N . ALA A 1 102 ? -4.617 7.612 12.629 1.00 94.12 102 ALA A N 1
ATOM 770 C CA . ALA A 1 102 ? -5.647 6.615 12.922 1.00 94.12 102 ALA A CA 1
ATOM 771 C C . ALA A 1 102 ? -5.639 6.195 14.402 1.00 94.12 102 ALA A C 1
ATOM 773 O O . ALA A 1 102 ? -6.700 6.105 15.019 1.00 94.12 102 ALA A O 1
ATOM 774 N N . ILE A 1 103 ? -4.453 6.018 14.995 1.00 93.75 103 ILE A N 1
ATOM 775 C CA . ILE A 1 103 ? -4.301 5.720 16.429 1.00 93.75 103 ILE A CA 1
ATOM 776 C C . ILE A 1 103 ? -4.898 6.848 17.277 1.00 93.75 103 ILE A C 1
ATOM 778 O O . ILE A 1 103 ? -5.770 6.588 18.103 1.00 93.75 103 ILE A O 1
ATOM 782 N N . ILE A 1 104 ? -4.510 8.101 17.016 1.00 93.38 104 ILE A N 1
ATOM 783 C CA . ILE A 1 104 ? -5.022 9.272 17.746 1.00 93.38 104 ILE A CA 1
ATOM 784 C C . ILE A 1 104 ? -6.553 9.350 17.658 1.00 93.38 104 ILE A C 1
ATOM 786 O O . ILE A 1 104 ? -7.226 9.587 18.661 1.00 93.38 104 ILE A O 1
ATOM 790 N N . LYS A 1 105 ? -7.127 9.112 16.472 1.00 89.75 105 LYS A N 1
ATOM 791 C CA . LYS A 1 105 ? -8.583 9.112 16.266 1.00 89.75 105 LYS A CA 1
ATOM 792 C C . LYS A 1 105 ? -9.282 8.047 17.118 1.00 89.75 105 LYS A C 1
ATOM 794 O O . LYS A 1 105 ? -10.319 8.326 17.729 1.00 89.75 105 LYS A O 1
ATOM 799 N N . VAL A 1 106 ? -8.726 6.836 17.175 1.00 90.12 106 VAL A N 1
ATOM 800 C CA . VAL A 1 106 ? -9.253 5.750 18.013 1.00 90.12 106 VAL A CA 1
ATOM 801 C C . VAL A 1 106 ? -9.171 6.112 19.498 1.00 90.12 106 VAL A C 1
ATOM 803 O O . VAL A 1 106 ? -10.163 5.950 20.211 1.00 90.12 106 VAL A O 1
ATOM 806 N N . GLU A 1 107 ? -8.039 6.647 19.960 1.00 87.88 107 GLU A N 1
ATOM 807 C CA . GLU A 1 107 ? -7.845 7.059 21.356 1.00 87.88 107 GLU A CA 1
ATOM 808 C C . GLU A 1 107 ? -8.836 8.150 21.779 1.00 87.88 107 GLU A C 1
ATOM 810 O O . GLU A 1 107 ? -9.487 8.030 22.817 1.00 87.88 107 GLU A O 1
ATOM 815 N N . GLN A 1 108 ? -9.026 9.176 20.948 1.00 86.75 108 GLN A N 1
ATOM 816 C CA . GLN A 1 108 ? -9.997 10.244 21.202 1.00 86.75 108 GLN A CA 1
ATOM 817 C C . GLN A 1 108 ? -11.431 9.704 21.261 1.00 86.75 108 GLN A C 1
ATOM 819 O O . GLN A 1 108 ? -12.199 10.052 22.157 1.00 86.75 108 GLN A O 1
ATOM 824 N N . THR A 1 109 ? -11.792 8.800 20.348 1.00 80.31 109 THR A N 1
ATOM 825 C CA . THR A 1 109 ? -13.122 8.169 20.333 1.00 80.31 109 THR A CA 1
ATOM 826 C C . THR A 1 109 ? -13.357 7.316 21.584 1.00 80.31 109 THR A C 1
ATOM 828 O O . THR A 1 109 ? -14.468 7.289 22.118 1.00 80.31 109 THR A O 1
ATOM 831 N N . ALA A 1 110 ? -12.315 6.642 22.082 1.00 76.00 110 ALA A N 1
ATOM 832 C CA . ALA A 1 110 ? -12.369 5.874 23.321 1.00 76.00 110 ALA A CA 1
ATOM 833 C C . ALA A 1 110 ? -12.513 6.768 24.565 1.00 76.00 110 ALA A C 1
ATOM 835 O O . ALA A 1 110 ? -13.218 6.385 25.492 1.00 76.00 110 ALA A O 1
ATOM 836 N N . GLN A 1 111 ? -11.907 7.961 24.577 1.00 68.69 111 GLN A N 1
ATOM 837 C CA . GLN A 1 111 ? -12.031 8.928 25.677 1.00 68.69 111 GLN A CA 1
ATOM 838 C C . GLN A 1 111 ? -13.410 9.610 25.736 1.00 68.69 111 GLN A C 1
ATOM 840 O O . GLN A 1 111 ? -13.895 9.917 26.822 1.00 68.69 111 GLN A O 1
ATOM 845 N N . ILE A 1 112 ? -14.060 9.836 24.586 1.00 62.16 112 ILE A N 1
ATOM 846 C CA . ILE A 1 112 ? -15.385 10.487 24.503 1.00 62.16 112 ILE A CA 1
ATOM 847 C C . ILE A 1 112 ? -16.519 9.557 24.963 1.00 62.16 112 ILE A C 1
ATOM 849 O O . ILE A 1 112 ? -17.575 10.030 25.377 1.00 62.16 112 ILE A O 1
ATOM 853 N N . ARG A 1 113 ? -16.323 8.234 24.922 1.00 57.03 113 ARG A N 1
ATOM 854 C CA . ARG A 1 113 ? -17.254 7.274 25.528 1.00 57.03 113 ARG A CA 1
ATOM 855 C C . ARG A 1 113 ? -16.850 7.087 26.994 1.00 57.03 113 ARG A C 1
ATOM 857 O O . ARG A 1 113 ? -15.910 6.332 27.240 1.00 57.03 113 ARG A O 1
ATOM 864 N N . PRO A 1 114 ? -17.508 7.734 27.980 1.00 47.88 114 PRO A N 1
ATOM 865 C CA . PRO A 1 114 ? -17.220 7.407 29.367 1.00 47.88 114 PRO A CA 1
ATOM 866 C C . PRO A 1 114 ? -17.525 5.923 29.556 1.00 47.88 114 PRO A C 1
ATOM 868 O O . PRO A 1 114 ? -18.477 5.411 28.956 1.00 47.88 114 PRO A O 1
ATOM 871 N N . ALA A 1 115 ? -16.694 5.243 30.349 1.00 52.38 115 ALA A N 1
ATOM 872 C CA . ALA A 1 115 ? -16.925 3.870 30.768 1.00 52.38 115 ALA A CA 1
ATOM 873 C C . ALA A 1 115 ? -18.377 3.755 31.247 1.00 52.38 115 ALA A C 1
ATOM 875 O O . ALA A 1 115 ? -18.739 4.264 32.308 1.00 52.38 115 ALA A O 1
ATOM 876 N N . SER A 1 116 ? -19.231 3.192 30.397 1.00 55.41 116 SER A N 1
ATOM 877 C CA . SER A 1 116 ? -20.607 2.901 30.760 1.00 55.41 116 SER A CA 1
ATOM 878 C C . SER A 1 116 ? -20.514 1.781 31.784 1.00 55.41 116 SER A C 1
ATOM 880 O O . SER A 1 116 ? -19.891 0.756 31.499 1.00 55.41 116 SER A O 1
ATOM 882 N N . GLN A 1 117 ? -21.018 2.069 32.982 1.00 42.12 117 GLN A N 1
ATOM 883 C CA . GLN A 1 117 ? -21.150 1.143 34.105 1.00 42.12 117 GLN A CA 1
ATOM 884 C C . GLN A 1 117 ? -21.950 -0.101 33.720 1.00 42.12 117 GLN A C 1
ATOM 886 O O . GLN A 1 117 ? -22.863 0.034 32.871 1.00 42.12 117 GLN A O 1
#

Foldseek 3Di:
DEEEDEAAAFFADPQVVVLVCCVVVVDVWDWGDLVVSVVRRVVVVVVCVVVVHHYDYPYNHVLADDPSTGTQQDPVRDGQAD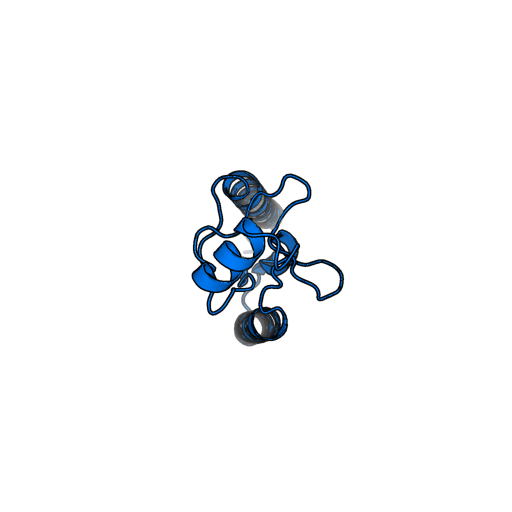RRGHGDPVCPVVSVVSSVVRVVVVVVVVVVDPPDD

pLDDT: mean 91.45, std 10.16, range [42.12, 97.88]

Sequence (117 aa):
MAVVVVTPHPIVSGFQAKKMAVFFGDEDQIFADYPSAAKFRELLVAALEGAGVPYEEVRGLDFFCENDRCPIVTEAGDFLLFDGSHISTNISAAVADRVAKAIIKVEQTAQIRPASQ

Secondary structure (DSSP, 8-state):
--EEEEPPPP--TTHHHHHHHHHHTS-S--B--HHHHHHHHHHHHHHHHHTT--EEEE-GGGGT-BTTB-B-B-TTS-BSBSSSSSBPHHHHHHHHHHHHHHHHHHHHHHHHS----

Mean predicted aligned error: 4.75 Å